Protein AF-A0A956BHK1-F1 (afdb_monomer_lite)

Radius of gyration: 17.56 Å; chains: 1; bounding box: 51×40×43 Å

Foldseek 3Di:
DDPPDPLPVVLVVLVVVLVVLVVVLVVLVVPDPPSDPVNNVVSVVVNVVSVVVNVVSCVVPVVSDDLVNVVCVVPVVLVVQLVVLQVVLVVCVVVVNLVVSLVSLCVSLVPDPRPVSSVVSNVVSVVSVPPD

Secondary structure (DSSP, 8-state):
-----HHHHHHHHHHHHHHHHHHHHHHHHHS-TT--HHHHHHHHHHHHHHHHHHHHHHHH-GGG--HHHHHHHH-HHHHHHHHHHHHHHHHHHHTT-HHHHHHHHHHHHHH---HHHHHHHHHHHHHHHS--

Structure (mmCIF, N/CA/C/O backbone):
data_AF-A0A956BHK1-F1
#
_entry.id   AF-A0A956BHK1-F1
#
loop_
_atom_site.group_PDB
_atom_site.id
_atom_site.type_symbol
_atom_site.label_atom_id
_atom_site.label_alt_id
_atom_site.label_comp_id
_atom_site.label_asym_id
_atom_site.label_entity_id
_atom_site.label_seq_id
_atom_site.pdbx_PDB_ins_code
_atom_site.Cartn_x
_atom_site.Cartn_y
_atom_site.Cartn_z
_atom_site.occupancy
_atom_site.B_iso_or_equiv
_atom_site.auth_seq_id
_atom_site.auth_comp_id
_atom_site.auth_asym_id
_atom_site.auth_atom_id
_atom_site.pdbx_PDB_model_num
ATOM 1 N N . MET A 1 1 ? 36.408 0.178 -12.477 1.00 35.47 1 MET A N 1
ATOM 2 C CA . MET A 1 1 ? 35.616 1.235 -11.818 1.00 35.47 1 MET A CA 1
ATOM 3 C C . MET A 1 1 ? 34.167 0.845 -11.979 1.00 35.47 1 MET A C 1
ATOM 5 O O . MET A 1 1 ? 33.699 0.781 -13.107 1.00 35.47 1 MET A O 1
ATOM 9 N N . ASN A 1 2 ? 33.526 0.461 -10.879 1.00 40.78 2 ASN A N 1
ATOM 10 C CA . ASN A 1 2 ? 32.118 0.089 -10.869 1.00 40.78 2 ASN A CA 1
ATOM 11 C C . ASN A 1 2 ? 31.312 1.338 -11.247 1.00 40.78 2 ASN A C 1
ATOM 13 O O . ASN A 1 2 ? 31.564 2.399 -10.681 1.00 40.78 2 ASN A O 1
ATOM 17 N N . GLN A 1 3 ? 30.397 1.228 -12.207 1.00 41.50 3 GLN A N 1
ATOM 18 C CA . GLN A 1 3 ? 29.234 2.108 -12.267 1.00 41.50 3 GLN A CA 1
ATOM 19 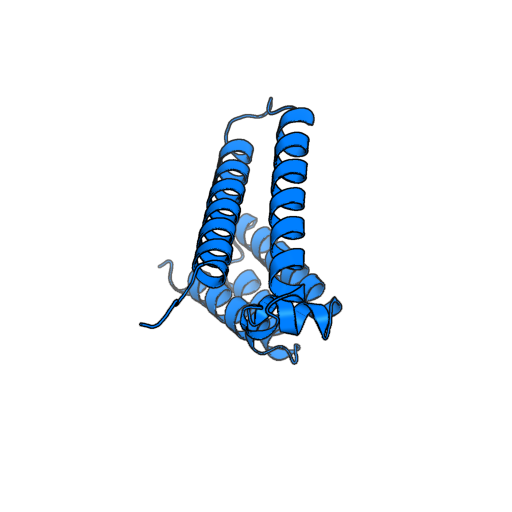C C . GLN A 1 3 ? 28.176 1.437 -11.400 1.00 41.50 3 GLN A C 1
ATOM 21 O O . GLN A 1 3 ? 27.434 0.601 -11.917 1.00 41.50 3 GLN A O 1
ATOM 26 N N . PRO A 1 4 ? 28.136 1.683 -10.087 1.00 50.00 4 PRO A N 1
ATOM 27 C CA . PRO A 1 4 ? 26.926 1.394 -9.376 1.00 50.00 4 PRO A CA 1
ATOM 28 C C . PRO A 1 4 ? 25.957 2.561 -9.716 1.00 50.00 4 PRO A C 1
ATOM 30 O O . PRO A 1 4 ? 26.344 3.726 -9.827 1.00 50.00 4 PRO A O 1
ATOM 33 N N . ASP A 1 5 ? 24.702 2.209 -9.972 1.00 56.44 5 ASP A N 1
ATOM 34 C CA . ASP A 1 5 ? 23.573 2.950 -9.402 1.00 56.44 5 ASP A CA 1
ATOM 35 C C . ASP A 1 5 ? 22.904 4.105 -10.157 1.00 56.44 5 ASP A C 1
ATOM 37 O O . ASP A 1 5 ? 22.123 4.804 -9.533 1.00 56.44 5 ASP A O 1
ATOM 41 N N . THR A 1 6 ? 23.014 4.299 -11.477 1.00 68.00 6 THR A N 1
ATOM 42 C CA . THR A 1 6 ? 22.080 5.263 -12.118 1.00 68.00 6 THR A CA 1
ATOM 43 C C . THR A 1 6 ? 20.627 4.798 -12.027 1.00 68.00 6 THR A C 1
ATOM 45 O O . THR A 1 6 ? 19.759 5.586 -11.681 1.00 68.00 6 THR A O 1
ATOM 48 N N . LEU A 1 7 ? 20.338 3.519 -12.281 1.00 61.09 7 LEU A N 1
ATOM 49 C CA . LEU A 1 7 ? 18.964 2.998 -12.202 1.00 61.09 7 LEU A CA 1
ATOM 50 C C . LEU A 1 7 ? 18.470 2.788 -10.762 1.00 61.09 7 LEU A C 1
ATOM 52 O O . LEU A 1 7 ? 17.304 3.056 -10.488 1.00 61.09 7 LEU A O 1
ATOM 56 N N . GLU A 1 8 ? 19.340 2.367 -9.840 1.00 62.25 8 GLU A N 1
ATOM 57 C CA . GLU A 1 8 ? 18.992 2.281 -8.411 1.00 62.25 8 GLU A CA 1
ATOM 58 C C . GLU A 1 8 ? 18.750 3.658 -7.804 1.00 62.25 8 GLU A C 1
ATOM 60 O O . GLU A 1 8 ? 17.776 3.862 -7.080 1.00 62.25 8 GLU A O 1
ATOM 65 N N . GLU A 1 9 ? 19.592 4.636 -8.133 1.00 67.81 9 GLU A N 1
ATOM 66 C CA . GLU A 1 9 ? 19.407 6.003 -7.670 1.00 67.81 9 GLU A CA 1
ATOM 67 C C . GLU A 1 9 ? 18.156 6.641 -8.283 1.00 67.81 9 GLU A C 1
ATOM 69 O O . GLU A 1 9 ? 17.456 7.384 -7.594 1.00 67.81 9 GLU A O 1
ATOM 74 N N . LEU A 1 10 ? 17.807 6.288 -9.526 1.00 64.69 10 LEU A N 1
ATOM 75 C CA . LEU A 1 10 ? 16.534 6.669 -10.138 1.00 64.69 10 LEU A CA 1
ATOM 76 C C . LEU A 1 10 ? 15.328 6.043 -9.416 1.00 64.69 10 LEU A C 1
ATOM 78 O O . LEU A 1 10 ? 14.397 6.788 -9.112 1.00 64.69 10 LEU A O 1
ATOM 82 N N . ASP A 1 11 ? 15.329 4.742 -9.080 1.00 68.69 11 ASP A N 1
ATOM 83 C CA . ASP A 1 11 ? 14.226 4.137 -8.299 1.00 68.69 11 ASP A CA 1
ATOM 84 C C . ASP A 1 11 ? 14.138 4.752 -6.896 1.00 68.69 11 ASP A C 1
ATOM 86 O O . ASP A 1 11 ? 13.044 5.068 -6.428 1.00 68.69 11 ASP A O 1
ATOM 90 N N . ARG A 1 12 ? 15.279 5.029 -6.252 1.00 68.88 12 ARG A N 1
ATOM 91 C CA . ARG A 1 12 ? 15.326 5.710 -4.950 1.00 68.88 12 ARG A CA 1
ATOM 92 C C . ARG A 1 12 ? 14.724 7.115 -5.018 1.00 68.88 12 ARG A C 1
ATOM 94 O O . ARG A 1 12 ? 13.916 7.476 -4.160 1.00 68.88 12 ARG A O 1
ATOM 101 N N . LEU A 1 13 ? 15.103 7.914 -6.017 1.00 67.00 13 LEU A N 1
ATOM 102 C CA . LEU A 1 13 ? 14.577 9.269 -6.217 1.00 67.00 13 LEU A CA 1
ATOM 103 C C . LEU A 1 13 ? 13.078 9.247 -6.549 1.00 67.00 13 LEU A C 1
ATOM 105 O O . LEU A 1 13 ? 12.324 10.041 -5.987 1.00 67.00 13 LEU A O 1
ATOM 109 N N . LEU A 1 14 ? 12.631 8.310 -7.391 1.00 71.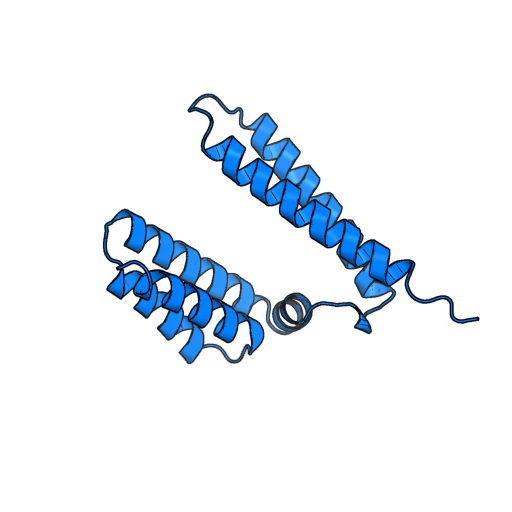62 14 LEU A N 1
ATOM 110 C CA . LEU A 1 14 ? 11.213 8.110 -7.706 1.00 71.62 14 LEU A CA 1
ATOM 111 C C . LEU A 1 14 ? 10.410 7.674 -6.477 1.00 71.62 14 LEU A C 1
ATOM 113 O O . LEU A 1 14 ? 9.343 8.225 -6.215 1.00 71.62 14 LEU A O 1
ATOM 117 N N . GLY A 1 15 ? 10.938 6.743 -5.681 1.00 71.19 15 GLY A N 1
ATOM 118 C CA . GLY A 1 15 ? 10.329 6.309 -4.426 1.00 71.19 15 GLY A CA 1
ATOM 119 C C . GLY A 1 15 ? 10.167 7.457 -3.426 1.00 71.19 15 GLY A C 1
ATOM 120 O O . GLY A 1 15 ? 9.099 7.603 -2.829 1.00 71.19 15 GLY A O 1
ATOM 121 N N . SER A 1 16 ? 11.184 8.315 -3.293 1.00 68.56 16 SER A N 1
ATOM 122 C CA . SER A 1 16 ? 11.114 9.520 -2.454 1.00 68.56 16 SER A CA 1
ATOM 123 C C . SER A 1 16 ? 10.072 10.515 -2.970 1.00 68.56 16 SER A C 1
ATOM 125 O O . SER A 1 16 ? 9.260 11.007 -2.191 1.00 68.56 16 SER A O 1
ATOM 127 N N . ALA A 1 17 ? 10.032 10.762 -4.284 1.00 68.12 17 ALA A N 1
ATOM 128 C CA . ALA A 1 17 ? 9.048 11.656 -4.892 1.00 68.12 17 ALA A CA 1
ATOM 129 C C . ALA A 1 17 ? 7.605 11.146 -4.702 1.00 68.12 17 ALA A C 1
ATOM 131 O O . ALA A 1 17 ? 6.709 11.933 -4.398 1.00 68.12 17 ALA A O 1
ATOM 132 N N . CYS A 1 18 ? 7.379 9.829 -4.808 1.00 72.44 18 CYS A N 1
ATOM 133 C CA . CYS A 1 18 ? 6.104 9.191 -4.462 1.00 72.44 18 CYS A CA 1
ATOM 134 C C . CYS A 1 18 ? 5.700 9.460 -3.007 1.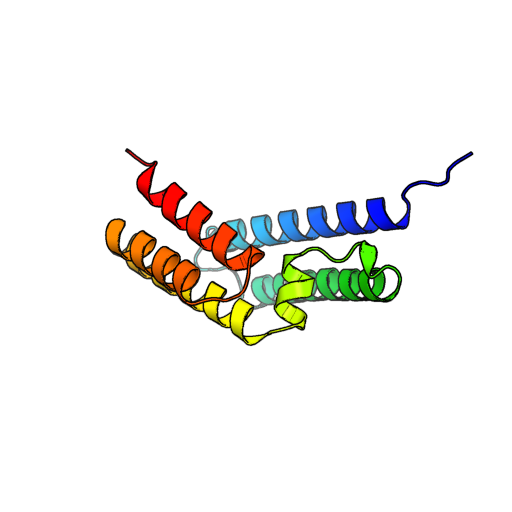00 72.44 18 CYS A C 1
ATOM 136 O O . CYS A 1 18 ? 4.543 9.788 -2.733 1.00 72.44 18 CYS A O 1
ATOM 138 N N . ALA A 1 19 ? 6.638 9.313 -2.068 1.00 66.12 19 ALA A N 1
ATOM 139 C CA . ALA A 1 19 ? 6.379 9.539 -0.650 1.00 66.12 19 ALA A CA 1
ATOM 140 C C . ALA A 1 19 ? 6.017 11.007 -0.370 1.00 66.12 19 ALA A C 1
ATOM 142 O O . ALA A 1 19 ? 5.009 11.273 0.288 1.00 66.12 19 ALA A O 1
ATOM 143 N N . ASP A 1 20 ? 6.770 11.953 -0.935 1.00 64.50 20 ASP A N 1
ATOM 144 C CA . ASP A 1 20 ? 6.517 13.389 -0.782 1.00 64.50 20 ASP A CA 1
ATOM 145 C C . ASP A 1 20 ? 5.159 13.800 -1.369 1.00 64.50 20 ASP A C 1
ATOM 147 O O . ASP A 1 20 ? 4.410 14.559 -0.744 1.00 64.50 20 ASP A O 1
ATOM 151 N N . LEU A 1 21 ? 4.789 13.244 -2.530 1.00 68.69 21 LEU A N 1
ATOM 152 C CA . LEU A 1 21 ? 3.474 13.456 -3.143 1.00 68.69 21 LEU A CA 1
ATOM 153 C C . LEU A 1 21 ? 2.337 12.911 -2.272 1.00 68.69 21 LEU A C 1
ATOM 155 O O . LEU A 1 21 ? 1.332 13.599 -2.080 1.00 68.69 21 LEU A O 1
ATOM 159 N N . ASN A 1 22 ? 2.495 11.717 -1.698 1.00 65.94 22 ASN A N 1
ATOM 160 C CA . ASN A 1 22 ? 1.505 11.138 -0.786 1.00 65.94 22 ASN A CA 1
ATOM 161 C C . ASN A 1 22 ? 1.340 11.973 0.492 1.00 65.94 22 ASN A C 1
ATOM 163 O O . ASN A 1 22 ? 0.216 12.212 0.939 1.00 65.94 22 ASN A O 1
ATOM 167 N N . VAL A 1 23 ? 2.437 12.479 1.062 1.00 64.50 23 VAL A N 1
ATOM 168 C CA . VAL A 1 23 ? 2.392 13.371 2.231 1.00 64.50 23 VAL A CA 1
ATOM 169 C C . VAL A 1 23 ? 1.706 14.692 1.884 1.00 64.50 23 VAL A C 1
ATOM 171 O O . VAL A 1 23 ? 0.876 15.177 2.658 1.00 64.50 23 VAL A O 1
ATOM 174 N N . ALA A 1 24 ? 2.005 15.274 0.720 1.00 63.25 24 ALA A N 1
ATOM 175 C CA . ALA A 1 24 ? 1.330 16.475 0.237 1.00 63.25 24 ALA A CA 1
ATOM 176 C C . ALA A 1 24 ? -0.177 16.237 0.023 1.00 63.25 24 ALA A C 1
ATOM 178 O O . ALA A 1 24 ? -0.981 17.100 0.380 1.00 63.25 24 ALA A O 1
ATOM 179 N N . ALA A 1 25 ? -0.571 15.054 -0.466 1.00 64.56 25 ALA A N 1
ATOM 180 C CA . ALA A 1 25 ? -1.971 14.641 -0.603 1.00 64.56 25 ALA A CA 1
ATOM 181 C C . ALA A 1 25 ? -2.691 14.549 0.737 1.00 64.56 25 ALA A C 1
ATOM 183 O O . ALA A 1 25 ? -3.780 15.109 0.893 1.00 64.56 25 ALA A O 1
ATOM 184 N N . GLY A 1 26 ? -2.057 13.902 1.717 1.00 61.16 26 GLY A N 1
ATOM 185 C CA . GLY A 1 26 ? -2.563 13.822 3.082 1.00 61.16 26 GLY A CA 1
ATOM 186 C C . GLY A 1 26 ? -2.750 15.210 3.691 1.00 61.16 26 GLY A C 1
ATOM 187 O O . GLY A 1 26 ? -3.843 15.539 4.147 1.00 61.16 26 GLY A O 1
ATOM 188 N N . LYS A 1 27 ? -1.732 16.075 3.610 1.00 60.94 27 LYS A N 1
ATOM 189 C CA . LYS A 1 27 ? -1.806 17.456 4.118 1.00 60.94 27 LYS A CA 1
ATOM 190 C C . LYS A 1 27 ? -2.914 18.255 3.435 1.00 60.94 27 LYS A C 1
ATOM 192 O O . LYS A 1 27 ? -3.719 18.877 4.118 1.00 60.94 27 LYS A O 1
ATOM 197 N N . ALA A 1 28 ? -3.018 18.195 2.111 1.00 59.53 28 ALA A N 1
ATOM 198 C CA . ALA A 1 28 ? -4.057 18.905 1.373 1.00 59.53 28 ALA A CA 1
ATOM 199 C C . ALA A 1 28 ? -5.479 18.416 1.692 1.00 59.53 28 ALA A C 1
ATOM 201 O O . ALA A 1 28 ? -6.420 19.199 1.614 1.00 59.53 28 ALA A O 1
ATOM 202 N N . SER A 1 29 ? -5.647 17.149 2.082 1.00 55.78 29 SER A N 1
ATOM 203 C CA . SER A 1 29 ? -6.942 16.630 2.541 1.00 55.78 29 SER A CA 1
ATOM 204 C C . SER A 1 29 ? -7.392 17.219 3.888 1.00 55.78 29 SER A C 1
ATOM 206 O O . SER A 1 29 ? -8.591 17.259 4.155 1.00 55.78 29 SER A O 1
ATOM 208 N N . ILE A 1 30 ? -6.444 17.709 4.699 1.00 57.50 30 ILE A N 1
ATOM 209 C CA . ILE A 1 30 ? -6.665 18.310 6.024 1.00 57.50 30 ILE A CA 1
ATOM 210 C C . ILE A 1 30 ? -6.906 19.824 5.909 1.00 57.50 30 ILE A C 1
ATOM 212 O O . ILE A 1 30 ? -7.684 20.390 6.678 1.00 57.50 30 ILE A O 1
ATOM 216 N N . VAL A 1 31 ? -6.274 20.494 4.936 1.00 55.00 31 VAL A N 1
ATOM 217 C CA . VAL A 1 31 ? -6.442 21.939 4.708 1.00 55.00 31 VAL A CA 1
ATOM 218 C C . VAL A 1 31 ? -7.738 22.219 3.935 1.00 55.00 31 VAL A C 1
ATOM 220 O O . VAL A 1 31 ? -7.739 22.519 2.746 1.00 55.00 31 VAL A O 1
ATOM 223 N N . GLY A 1 32 ? -8.854 22.153 4.659 1.00 47.38 32 GLY A N 1
ATOM 224 C CA . GLY A 1 32 ? -10.054 22.936 4.377 1.00 47.38 32 GLY A CA 1
ATOM 225 C C . GLY A 1 32 ? -11.036 22.355 3.356 1.00 47.38 32 GLY A C 1
ATOM 226 O O . GLY A 1 32 ? -10.685 21.928 2.257 1.00 47.38 32 GLY A O 1
ATOM 227 N N . HIS A 1 33 ? -12.309 22.450 3.733 1.00 47.75 33 HIS A N 1
ATOM 228 C CA . HIS A 1 33 ? -13.542 22.068 3.035 1.00 47.75 33 HIS A CA 1
ATOM 229 C C . HIS A 1 33 ? -13.748 22.650 1.610 1.00 47.75 33 HIS A C 1
ATOM 231 O O . HIS A 1 33 ? -14.780 22.375 1.004 1.00 47.75 33 HIS A O 1
ATOM 237 N N . ASP A 1 34 ? -12.772 23.381 1.058 1.00 52.69 34 ASP A N 1
ATOM 238 C CA . ASP A 1 34 ? -12.809 24.071 -0.246 1.00 52.69 34 ASP A CA 1
ATOM 239 C C . ASP A 1 34 ? -11.770 23.551 -1.264 1.00 52.69 34 ASP A C 1
ATOM 241 O O . ASP A 1 34 ? -11.614 24.090 -2.364 1.00 52.69 34 ASP A O 1
ATOM 245 N N . SER A 1 35 ? -11.047 22.476 -0.943 1.00 52.62 35 SER A N 1
ATOM 246 C CA . SER A 1 35 ? -10.024 21.895 -1.821 1.00 52.62 35 SER A CA 1
ATOM 247 C C . SER A 1 35 ? -10.656 21.177 -3.028 1.00 52.62 35 SER A C 1
ATOM 249 O O . SER A 1 35 ? -11.067 20.011 -2.989 1.00 52.62 35 SER A O 1
ATOM 251 N N . SER A 1 36 ? -10.749 21.944 -4.118 1.00 63.03 36 SER A N 1
ATOM 252 C CA . SER A 1 36 ? -11.369 21.622 -5.400 1.00 63.03 36 SER A CA 1
ATOM 253 C C . SER A 1 36 ? -11.058 20.206 -5.897 1.00 63.03 36 SER A C 1
ATOM 255 O O . SER A 1 36 ? -9.927 19.714 -5.853 1.00 63.03 36 SER A O 1
ATOM 257 N N . ARG A 1 37 ? -12.074 19.552 -6.474 1.00 63.38 37 ARG A N 1
ATOM 258 C CA . ARG A 1 37 ? -11.945 18.284 -7.218 1.00 63.38 37 ARG A CA 1
ATOM 259 C C . ARG A 1 37 ? -10.753 18.300 -8.193 1.00 63.38 37 ARG A C 1
ATOM 261 O O . ARG A 1 37 ? -10.153 17.260 -8.440 1.00 63.38 37 ARG A O 1
ATOM 268 N N . GLN A 1 38 ? -10.405 19.476 -8.715 1.00 65.88 38 GLN A N 1
ATOM 269 C CA . GLN A 1 38 ? -9.282 19.694 -9.617 1.00 65.88 38 GLN A CA 1
ATOM 270 C C . GLN A 1 38 ? -7.919 19.502 -8.942 1.00 65.88 38 GLN A C 1
ATOM 272 O O . GLN A 1 38 ? -7.071 18.839 -9.526 1.00 65.88 38 GLN A O 1
ATOM 277 N N . PHE A 1 39 ? -7.708 19.990 -7.715 1.00 67.75 39 PHE A N 1
ATOM 278 C CA . PHE A 1 39 ? -6.452 19.761 -6.994 1.00 67.75 39 PHE A CA 1
ATOM 279 C C . PHE A 1 39 ? -6.235 18.270 -6.701 1.00 67.75 39 PHE A C 1
ATOM 281 O O . PHE A 1 39 ? -5.183 17.719 -7.017 1.00 67.75 39 PHE A O 1
ATOM 288 N N . LYS A 1 40 ? -7.269 17.586 -6.185 1.00 67.31 40 LYS A N 1
ATOM 289 C CA . LYS A 1 40 ? -7.224 16.131 -5.940 1.00 67.31 40 LYS A CA 1
ATOM 290 C C . LYS A 1 40 ? -6.933 15.348 -7.222 1.00 67.31 40 LYS A C 1
ATOM 292 O O . LYS A 1 40 ? -6.194 14.372 -7.183 1.00 67.31 40 LYS A O 1
ATOM 297 N N . ARG A 1 41 ? -7.483 15.796 -8.356 1.00 67.50 41 ARG A N 1
ATOM 298 C CA . ARG A 1 41 ? -7.239 15.194 -9.670 1.00 67.50 41 ARG A CA 1
ATOM 299 C C . ARG A 1 41 ? -5.808 15.412 -10.156 1.00 67.50 41 ARG A C 1
ATOM 301 O O . ARG A 1 41 ? -5.171 14.441 -10.520 1.00 67.50 41 ARG A O 1
ATOM 308 N N . VAL A 1 42 ? -5.286 16.640 -10.104 1.00 66.81 42 VAL A N 1
ATOM 309 C CA . VAL A 1 42 ? -3.893 16.938 -10.493 1.00 66.81 42 VAL A CA 1
ATOM 310 C C . VAL A 1 42 ? -2.909 16.109 -9.671 1.00 66.81 42 VAL A C 1
ATOM 312 O O . VAL A 1 42 ? -1.929 15.599 -10.203 1.00 66.81 42 VAL A O 1
ATOM 315 N N . LEU A 1 43 ? -3.192 15.938 -8.382 1.00 69.44 43 LEU A N 1
ATOM 316 C CA . LEU A 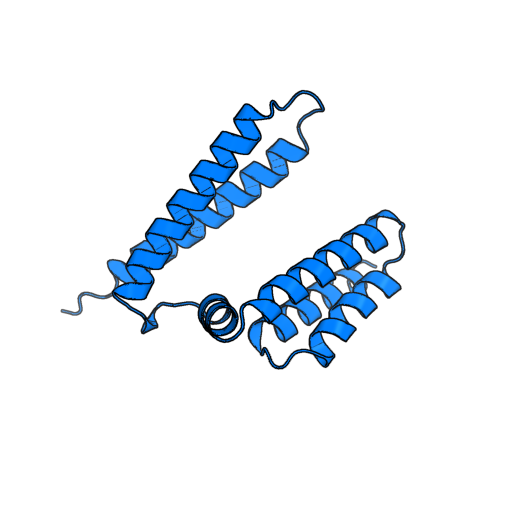1 43 ? -2.353 15.144 -7.501 1.00 69.44 43 LEU A CA 1
ATOM 317 C C . LEU A 1 43 ? -2.443 13.640 -7.785 1.00 69.44 43 LEU A C 1
ATOM 319 O O . LEU A 1 43 ? -1.418 12.966 -7.800 1.00 69.44 43 LEU A O 1
ATOM 323 N N . ALA A 1 44 ? -3.644 13.126 -8.063 1.00 68.81 44 ALA A N 1
ATOM 324 C CA . ALA A 1 44 ? -3.823 11.750 -8.519 1.00 68.81 44 ALA A CA 1
ATOM 325 C C . ALA A 1 44 ? -3.101 11.502 -9.856 1.00 68.81 44 ALA A C 1
ATOM 327 O O . ALA A 1 44 ? -2.386 10.515 -9.984 1.00 68.81 44 ALA A O 1
ATOM 328 N N . ASP A 1 45 ? -3.215 12.425 -10.814 1.00 68.81 45 ASP A N 1
ATOM 329 C CA . ASP A 1 45 ? -2.542 12.341 -12.114 1.00 68.81 45 ASP A CA 1
ATOM 330 C C . ASP A 1 45 ? -1.010 12.375 -11.956 1.00 68.81 45 ASP A C 1
ATOM 332 O O . ASP A 1 45 ? -0.296 11.650 -12.648 1.00 68.81 45 ASP A O 1
ATOM 336 N N . ALA A 1 46 ? -0.488 13.193 -11.033 1.00 69.94 46 ALA A N 1
ATOM 337 C CA . ALA A 1 46 ? 0.937 13.227 -10.713 1.00 69.94 46 ALA A CA 1
ATOM 338 C C . ALA A 1 46 ? 1.411 11.901 -10.101 1.00 69.94 46 ALA A C 1
ATOM 340 O O . ALA A 1 46 ? 2.435 11.379 -10.528 1.00 69.94 46 ALA A O 1
ATOM 341 N N . LEU A 1 47 ? 0.650 11.330 -9.160 1.00 74.19 47 LEU A N 1
ATOM 342 C CA . LEU A 1 47 ? 0.951 10.021 -8.578 1.00 74.19 47 LEU A CA 1
ATOM 343 C C . LEU A 1 47 ? 0.997 8.931 -9.652 1.00 74.19 47 LEU A C 1
ATOM 345 O O . LEU A 1 47 ? 1.977 8.194 -9.706 1.00 74.19 47 LEU A O 1
ATOM 349 N N . VAL A 1 48 ? -0.007 8.865 -10.534 1.00 73.31 48 VAL A N 1
ATOM 350 C CA . VAL A 1 48 ? -0.053 7.881 -11.631 1.00 73.31 48 VAL A CA 1
ATOM 351 C C . VAL A 1 48 ? 1.204 7.961 -12.496 1.00 73.31 48 VAL A C 1
ATOM 353 O O . VAL A 1 48 ? 1.851 6.946 -12.711 1.00 73.31 48 VAL A O 1
ATOM 356 N N . ARG A 1 49 ? 1.631 9.163 -12.902 1.00 70.88 49 ARG A N 1
ATOM 357 C CA . ARG A 1 49 ? 2.833 9.325 -13.741 1.00 70.88 49 ARG A CA 1
ATOM 358 C C . ARG A 1 49 ? 4.119 8.849 -13.069 1.00 70.88 49 ARG A C 1
ATOM 360 O O . ARG A 1 49 ? 5.020 8.372 -13.754 1.00 70.88 49 ARG A O 1
ATOM 367 N N . VAL A 1 50 ? 4.238 9.017 -11.751 1.00 74.31 50 VAL A N 1
ATOM 368 C CA . VAL A 1 50 ? 5.420 8.544 -11.014 1.00 74.31 50 VAL A CA 1
ATOM 369 C C . VAL A 1 50 ? 5.396 7.018 -10.889 1.00 74.31 50 VAL A C 1
ATOM 371 O O . VAL A 1 50 ? 6.442 6.388 -11.037 1.00 74.31 50 VAL A O 1
ATOM 374 N N . TRP A 1 51 ? 4.217 6.417 -10.700 1.00 74.56 51 TRP A N 1
ATOM 375 C CA . TRP A 1 51 ? 4.049 4.962 -10.756 1.00 74.56 51 TRP A CA 1
ATOM 376 C C . TRP A 1 51 ? 4.373 4.397 -12.146 1.00 74.56 51 TRP A C 1
ATOM 378 O O . TRP A 1 51 ? 5.189 3.485 -12.232 1.00 74.56 51 TRP A O 1
ATOM 388 N N . ASP A 1 52 ? 3.871 5.010 -13.223 1.00 75.94 52 ASP A N 1
ATOM 389 C CA . ASP A 1 52 ? 4.176 4.602 -14.604 1.00 75.94 52 ASP A CA 1
ATOM 390 C C . ASP A 1 52 ? 5.691 4.630 -14.887 1.00 75.94 52 ASP A C 1
ATOM 392 O O . ASP A 1 52 ? 6.247 3.722 -15.507 1.00 75.94 52 ASP A O 1
ATOM 396 N N . ALA A 1 53 ? 6.396 5.665 -14.410 1.00 73.44 53 ALA A N 1
ATOM 397 C CA . ALA A 1 53 ? 7.849 5.763 -14.555 1.00 73.44 53 ALA A CA 1
ATOM 398 C C . ALA A 1 53 ? 8.586 4.643 -13.804 1.00 73.44 53 ALA A C 1
ATOM 400 O O . ALA A 1 53 ? 9.613 4.146 -14.273 1.00 73.44 53 ALA A O 1
ATOM 401 N N . ARG A 1 54 ? 8.053 4.230 -12.652 1.00 76.75 54 ARG A N 1
ATOM 402 C CA . ARG A 1 54 ? 8.610 3.144 -11.849 1.00 76.75 54 ARG A CA 1
ATOM 403 C C . ARG A 1 54 ? 8.419 1.784 -12.521 1.00 76.75 54 ARG A C 1
ATOM 405 O O . ARG A 1 54 ? 9.365 0.999 -12.563 1.00 76.75 54 ARG A O 1
ATOM 412 N N . ASP A 1 55 ? 7.262 1.555 -13.132 1.00 79.00 55 ASP A N 1
ATOM 413 C CA . ASP A 1 55 ? 6.979 0.329 -13.886 1.00 79.00 55 ASP A CA 1
ATOM 414 C C . ASP A 1 55 ? 7.941 0.162 -15.072 1.00 79.00 55 ASP A C 1
ATOM 416 O O . ASP A 1 55 ? 8.442 -0.937 -15.322 1.00 79.00 55 ASP A O 1
ATOM 420 N N . ILE A 1 56 ? 8.284 1.259 -15.760 1.00 78.12 56 ILE A N 1
ATOM 421 C CA . ILE A 1 56 ? 9.288 1.251 -16.838 1.00 78.12 56 ILE A CA 1
ATOM 422 C C . ILE A 1 56 ? 10.663 0.813 -16.312 1.00 78.12 56 ILE A C 1
ATOM 424 O O . ILE A 1 56 ? 11.343 0.016 -16.964 1.00 78.12 56 ILE A O 1
ATOM 428 N N . ILE A 1 57 ? 11.080 1.305 -15.140 1.00 77.94 57 ILE A N 1
ATOM 429 C CA . ILE A 1 57 ? 12.354 0.909 -14.524 1.00 77.94 57 ILE A CA 1
ATOM 430 C C . ILE A 1 57 ? 12.323 -0.566 -14.148 1.00 77.94 57 ILE A C 1
ATOM 432 O O . ILE A 1 57 ? 13.254 -1.293 -14.484 1.00 77.94 57 ILE A O 1
ATOM 436 N N . HIS A 1 58 ? 11.257 -1.036 -13.501 1.00 82.81 58 HIS A N 1
ATOM 437 C CA . HIS A 1 58 ? 11.162 -2.434 -13.081 1.00 82.81 58 HIS A CA 1
ATOM 438 C C . HIS A 1 58 ? 11.039 -3.404 -14.260 1.00 82.81 58 HIS A C 1
ATOM 440 O O . HIS A 1 58 ? 11.471 -4.547 -14.144 1.00 82.81 58 HIS A O 1
ATOM 446 N N . ALA A 1 59 ? 10.512 -2.966 -15.406 1.00 79.56 59 ALA A N 1
ATOM 447 C CA . ALA A 1 59 ? 10.548 -3.748 -16.641 1.00 79.56 59 ALA A CA 1
ATOM 448 C C . ALA A 1 59 ? 11.981 -3.921 -17.183 1.00 79.56 59 ALA A C 1
ATOM 450 O O . ALA A 1 59 ? 12.308 -4.971 -17.733 1.00 79.56 59 ALA A O 1
ATOM 451 N N . GLN A 1 60 ? 12.846 -2.912 -17.020 1.00 79.56 60 GLN A N 1
ATOM 452 C CA . GLN A 1 60 ? 14.252 -2.962 -17.447 1.00 79.56 60 GLN A CA 1
ATOM 453 C C . GLN A 1 60 ? 15.169 -3.632 -16.414 1.00 79.56 60 GLN A C 1
ATOM 455 O O . GLN A 1 60 ? 16.156 -4.270 -16.779 1.00 79.56 60 GLN A O 1
ATOM 460 N N . ARG A 1 61 ? 14.851 -3.482 -15.126 1.00 78.38 61 ARG A N 1
ATOM 461 C CA . ARG A 1 61 ? 15.587 -4.017 -13.976 1.00 78.38 61 ARG A CA 1
ATOM 462 C C . ARG A 1 61 ? 14.627 -4.696 -12.993 1.00 78.38 61 ARG A C 1
ATOM 464 O O . ARG A 1 61 ? 14.297 -4.119 -11.954 1.00 78.38 61 ARG A O 1
ATOM 471 N N . PRO A 1 62 ? 14.163 -5.922 -13.300 1.00 81.56 62 PRO A N 1
ATOM 472 C CA . PRO A 1 62 ? 13.232 -6.653 -12.438 1.00 81.56 62 PRO A CA 1
ATOM 473 C C . PRO A 1 62 ? 13.792 -6.937 -11.042 1.00 81.56 62 PRO A C 1
ATOM 475 O O . PRO A 1 62 ? 13.033 -7.076 -10.088 1.00 81.56 62 PRO A O 1
ATOM 478 N N . ASP A 1 63 ? 15.117 -6.989 -10.915 1.00 80.94 63 ASP A N 1
ATOM 479 C CA . ASP A 1 63 ? 15.841 -7.161 -9.658 1.00 80.94 63 ASP A CA 1
ATOM 480 C C . ASP A 1 63 ? 15.664 -5.985 -8.684 1.00 80.94 63 ASP A C 1
ATOM 482 O O . ASP A 1 63 ? 15.777 -6.176 -7.477 1.00 80.94 63 ASP A O 1
ATOM 486 N N . LEU A 1 64 ? 15.325 -4.794 -9.190 1.00 78.38 64 LEU A N 1
ATOM 487 C CA . LEU A 1 64 ? 15.037 -3.609 -8.375 1.00 78.38 64 LEU A CA 1
ATOM 488 C C . LEU A 1 64 ? 13.577 -3.530 -7.920 1.00 78.38 64 LEU A C 1
ATOM 490 O O . LEU A 1 64 ? 13.217 -2.643 -7.144 1.00 78.38 64 LEU A O 1
ATOM 494 N N . LYS A 1 65 ? 12.716 -4.436 -8.396 1.00 83.19 65 LYS A N 1
ATOM 495 C CA . LYS A 1 65 ? 11.299 -4.422 -8.042 1.00 83.19 65 LYS A CA 1
ATOM 496 C C . LYS A 1 65 ? 11.153 -4.711 -6.543 1.00 83.19 65 LYS A C 1
ATOM 498 O O . LYS A 1 65 ? 11.609 -5.758 -6.086 1.00 83.19 65 LYS A O 1
ATOM 503 N N . PRO A 1 66 ? 10.512 -3.837 -5.755 1.00 81.31 66 PRO A N 1
ATOM 504 C CA . PRO A 1 66 ? 10.337 -4.063 -4.326 1.00 81.31 66 PRO A CA 1
ATOM 505 C C . PRO A 1 66 ? 9.397 -5.248 -4.068 1.00 81.31 66 PRO A C 1
ATOM 507 O O . PRO A 1 66 ? 8.465 -5.490 -4.834 1.00 81.31 66 PRO A O 1
ATOM 510 N N . GLU A 1 67 ? 9.598 -5.941 -2.945 1.00 85.12 67 GLU A N 1
ATOM 511 C CA . GLU A 1 67 ? 8.844 -7.146 -2.546 1.00 85.12 67 GLU A CA 1
ATOM 512 C C . GLU A 1 67 ? 7.318 -6.955 -2.640 1.00 85.12 67 GLU A C 1
ATOM 514 O O . GLU A 1 67 ? 6.619 -7.826 -3.148 1.00 85.12 67 GLU A O 1
ATOM 519 N N . PHE A 1 68 ? 6.790 -5.788 -2.245 1.00 85.25 68 PHE A N 1
ATOM 520 C CA . PHE A 1 68 ? 5.351 -5.508 -2.336 1.00 85.25 68 PHE A CA 1
ATOM 521 C C . PHE A 1 68 ? 4.820 -5.526 -3.773 1.00 85.25 68 PHE A C 1
ATOM 523 O O . PHE A 1 68 ? 3.700 -5.974 -3.997 1.00 85.25 68 PHE A O 1
ATOM 530 N N . ALA A 1 69 ? 5.599 -5.020 -4.736 1.00 84.62 69 ALA A N 1
ATOM 531 C CA . ALA A 1 69 ? 5.199 -4.973 -6.137 1.00 84.62 69 ALA A CA 1
ATOM 532 C C . A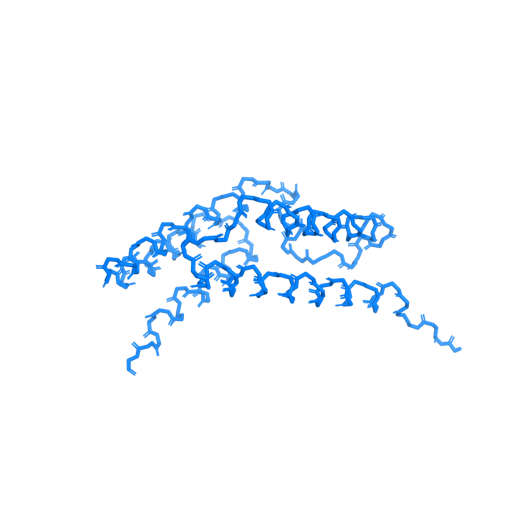LA A 1 69 ? 5.266 -6.377 -6.741 1.00 84.62 69 ALA A C 1
ATOM 534 O O . ALA A 1 69 ? 4.350 -6.780 -7.448 1.00 84.62 69 ALA A O 1
ATOM 535 N N . GLN A 1 70 ? 6.292 -7.156 -6.377 1.00 87.88 70 GLN A N 1
ATOM 536 C CA . GLN A 1 70 ? 6.395 -8.563 -6.768 1.00 87.88 70 GLN A CA 1
ATOM 537 C C . GLN A 1 70 ? 5.193 -9.376 -6.261 1.00 87.88 70 GLN A C 1
ATOM 539 O O . GLN A 1 70 ? 4.559 -10.093 -7.031 1.00 87.88 70 GLN A O 1
ATOM 544 N N . GLU A 1 71 ? 4.844 -9.245 -4.977 1.00 89.12 71 GLU A N 1
ATOM 545 C CA . GLU A 1 71 ? 3.712 -9.973 -4.398 1.00 89.12 71 GLU A CA 1
ATOM 546 C C . GLU A 1 71 ? 2.356 -9.484 -4.938 1.00 89.12 71 GLU A C 1
ATOM 548 O O . GLU A 1 71 ? 1.470 -10.303 -5.173 1.00 89.12 71 GLU A O 1
ATOM 553 N N . ALA A 1 72 ? 2.186 -8.178 -5.176 1.00 87.25 72 ALA A N 1
ATOM 554 C CA . ALA A 1 72 ? 0.955 -7.625 -5.746 1.00 87.25 72 ALA A CA 1
ATOM 555 C C . ALA A 1 72 ? 0.748 -8.011 -7.220 1.00 87.25 72 ALA A C 1
ATOM 557 O O . ALA A 1 72 ? -0.389 -8.160 -7.652 1.00 87.25 72 ALA A O 1
ATOM 558 N N . GLU A 1 73 ? 1.816 -8.187 -7.996 1.00 87.88 73 GLU A N 1
ATOM 559 C CA . GLU A 1 73 ? 1.723 -8.716 -9.362 1.00 87.88 73 GLU A CA 1
ATOM 560 C C . GLU A 1 73 ? 1.416 -10.214 -9.375 1.00 87.88 73 GLU A C 1
ATOM 562 O O . GLU A 1 73 ? 0.636 -10.674 -10.209 1.00 87.88 73 GLU A O 1
ATOM 567 N N . ALA A 1 74 ? 2.007 -10.971 -8.445 1.00 89.81 74 ALA A N 1
ATOM 568 C CA . ALA A 1 74 ? 1.764 -12.404 -8.311 1.00 89.81 74 ALA A CA 1
ATOM 569 C C . ALA A 1 74 ? 0.323 -12.708 -7.867 1.00 89.81 74 ALA A C 1
ATOM 571 O O . ALA A 1 74 ? -0.271 -13.683 -8.327 1.00 89.81 74 ALA A O 1
ATOM 572 N N . ASP A 1 75 ? -0.242 -11.872 -6.992 1.00 90.38 75 ASP A N 1
ATOM 573 C CA . ASP A 1 75 ? -1.635 -11.952 -6.561 1.00 90.38 75 ASP A CA 1
ATOM 574 C C . ASP A 1 75 ? -2.227 -10.549 -6.319 1.00 90.38 75 ASP A C 1
ATOM 576 O O . ASP A 1 75 ? -2.185 -10.029 -5.201 1.00 90.38 75 ASP A O 1
ATOM 580 N N . PRO A 1 76 ? -2.864 -9.931 -7.329 1.00 88.38 76 PRO A N 1
ATOM 581 C CA . PRO A 1 76 ? -3.462 -8.601 -7.187 1.00 88.38 76 PRO A CA 1
ATOM 582 C C . PRO A 1 76 ? -4.543 -8.522 -6.105 1.00 88.38 76 PRO A C 1
ATOM 584 O O . PRO A 1 76 ? -4.810 -7.447 -5.555 1.00 88.38 76 PRO A O 1
ATOM 587 N N . THR A 1 77 ? -5.167 -9.656 -5.769 1.00 93.19 77 THR A N 1
ATOM 588 C CA . THR A 1 77 ? -6.222 -9.703 -4.754 1.00 93.19 77 THR A CA 1
ATOM 589 C C . THR A 1 77 ? -5.667 -9.451 -3.357 1.00 93.19 77 THR A C 1
ATOM 591 O O . THR A 1 77 ? -6.372 -8.885 -2.520 1.00 93.19 77 THR A O 1
ATOM 594 N N . VAL A 1 78 ? -4.388 -9.765 -3.118 1.00 92.88 78 VAL A N 1
ATOM 595 C CA . VAL A 1 78 ? -3.755 -9.581 -1.811 1.00 92.88 78 VAL A CA 1
ATOM 596 C C . VAL A 1 78 ? -3.573 -8.110 -1.456 1.00 92.88 78 VAL A C 1
ATOM 598 O O . VAL A 1 78 ? -3.844 -7.704 -0.326 1.00 92.88 78 VAL A O 1
ATOM 601 N N . CYS A 1 79 ? -3.186 -7.299 -2.441 1.00 90.31 79 CYS A N 1
ATOM 602 C CA . CYS A 1 79 ? -3.005 -5.862 -2.287 1.00 90.31 79 CYS A CA 1
ATOM 6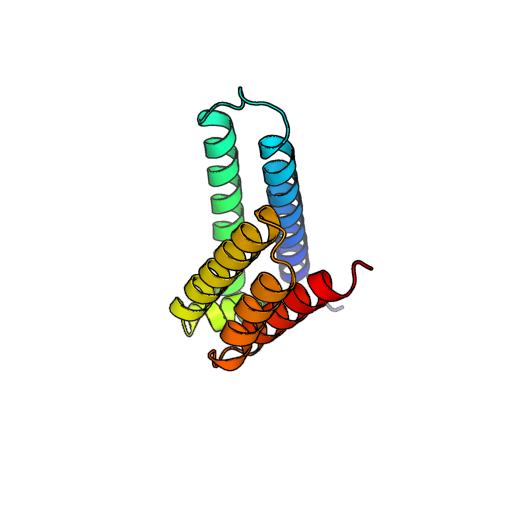03 C C . CYS A 1 79 ? -4.359 -5.177 -2.038 1.00 90.31 79 CYS A C 1
ATOM 605 O O . CYS A 1 79 ? -4.509 -4.384 -1.106 1.00 90.31 79 CYS A O 1
ATOM 607 N N . ALA A 1 80 ? -5.390 -5.560 -2.800 1.00 90.00 80 ALA A N 1
ATOM 608 C CA . ALA A 1 80 ? -6.751 -5.068 -2.601 1.00 90.00 80 ALA A CA 1
ATOM 609 C C . ALA A 1 80 ? -7.321 -5.460 -1.223 1.00 90.00 80 ALA A C 1
ATOM 611 O O . ALA A 1 80 ? -7.910 -4.622 -0.536 1.00 90.00 80 ALA A O 1
ATOM 612 N N . ALA A 1 81 ? -7.114 -6.708 -0.793 1.00 93.81 81 ALA A N 1
ATOM 613 C CA . ALA A 1 81 ? -7.545 -7.195 0.515 1.00 93.81 81 ALA A CA 1
ATOM 614 C C . ALA A 1 81 ? -6.815 -6.483 1.665 1.00 93.81 81 ALA A C 1
ATOM 616 O O . ALA A 1 81 ? -7.453 -6.115 2.653 1.00 93.81 81 ALA A O 1
ATOM 617 N N . TYR A 1 82 ? -5.512 -6.218 1.518 1.00 95.06 82 TYR A N 1
ATOM 618 C CA . TYR A 1 82 ? -4.749 -5.429 2.483 1.00 95.06 82 TYR A CA 1
ATOM 619 C C . TYR A 1 82 ? -5.324 -4.016 2.627 1.00 95.06 82 TYR A C 1
ATOM 621 O O . TYR A 1 82 ? -5.631 -3.586 3.738 1.00 95.06 82 TYR A O 1
ATOM 629 N N . PHE A 1 83 ? -5.549 -3.307 1.515 1.00 91.62 83 PHE A N 1
ATOM 630 C CA . PHE A 1 83 ? -6.130 -1.963 1.564 1.00 91.62 83 PHE A CA 1
ATOM 631 C C . PHE A 1 83 ? -7.547 -1.948 2.143 1.00 91.62 83 PHE A C 1
ATOM 633 O O . PHE A 1 83 ? -7.899 -1.018 2.871 1.00 91.62 83 PHE A O 1
ATOM 640 N N . ALA A 1 84 ? -8.355 -2.975 1.870 1.00 93.25 84 ALA A N 1
ATOM 641 C CA . ALA A 1 84 ? -9.666 -3.123 2.491 1.00 93.25 84 ALA A CA 1
ATOM 642 C C . ALA A 1 84 ? -9.553 -3.294 4.017 1.00 93.25 84 ALA A C 1
ATOM 644 O O . ALA A 1 84 ? -10.281 -2.627 4.754 1.00 93.25 84 ALA A O 1
ATOM 645 N N . ALA A 1 85 ? -8.611 -4.116 4.492 1.00 94.06 85 ALA A N 1
ATOM 646 C CA . ALA A 1 85 ? -8.351 -4.305 5.918 1.00 94.06 85 ALA A CA 1
ATOM 647 C C . ALA A 1 85 ? -7.862 -3.014 6.597 1.00 94.06 85 ALA A C 1
ATOM 649 O O . ALA A 1 85 ? -8.372 -2.655 7.656 1.00 94.06 85 ALA A O 1
ATOM 650 N N . VAL A 1 86 ? -6.943 -2.272 5.967 1.00 92.88 86 VAL A N 1
ATOM 651 C CA . VAL A 1 86 ? -6.466 -0.965 6.463 1.00 92.88 86 VAL A CA 1
ATOM 652 C C . VAL A 1 86 ? -7.605 0.049 6.531 1.00 92.88 86 VAL A C 1
ATOM 654 O O . VAL A 1 86 ? -7.777 0.729 7.540 1.00 92.88 86 VAL A O 1
ATOM 657 N N . LYS A 1 87 ? -8.441 0.129 5.489 1.00 92.50 87 LYS A N 1
ATOM 658 C CA . LYS A 1 87 ? -9.599 1.031 5.477 1.00 92.50 87 LYS A CA 1
ATOM 659 C C . LYS A 1 87 ? -10.594 0.695 6.591 1.00 92.50 87 LYS A C 1
ATOM 661 O O . LYS A 1 87 ? -11.102 1.608 7.238 1.00 92.50 87 LYS A O 1
ATOM 666 N N . ALA A 1 88 ? -10.869 -0.590 6.814 1.00 92.12 88 ALA A N 1
ATOM 667 C CA . ALA A 1 88 ? -11.728 -1.041 7.904 1.00 92.12 88 ALA A CA 1
ATOM 668 C C . ALA A 1 88 ? -11.124 -0.700 9.278 1.00 92.12 88 ALA A C 1
ATOM 670 O O . ALA A 1 88 ? -11.822 -0.158 10.130 1.00 92.12 88 ALA A O 1
ATOM 671 N N . ALA A 1 89 ? -9.820 -0.920 9.467 1.00 90.69 89 ALA A N 1
ATOM 672 C CA . ALA A 1 89 ? -9.118 -0.552 10.694 1.00 90.69 89 ALA A CA 1
ATOM 673 C C . ALA A 1 89 ? -9.179 0.960 10.970 1.00 90.69 89 ALA A C 1
ATOM 675 O O . ALA A 1 89 ? -9.503 1.363 12.083 1.00 90.69 89 ALA A O 1
ATOM 676 N N . HIS A 1 90 ? -8.967 1.808 9.959 1.00 90.38 90 HIS A N 1
ATOM 677 C CA . HIS A 1 90 ? -9.104 3.261 10.105 1.00 90.38 90 HIS A CA 1
ATOM 678 C C . HIS A 1 90 ? -10.524 3.700 10.489 1.00 90.38 90 HIS A C 1
ATOM 680 O O . HIS A 1 90 ? -10.673 4.616 11.295 1.00 90.38 90 HIS A O 1
ATOM 686 N N . ALA A 1 91 ? -11.563 3.056 9.947 1.00 90.12 91 ALA A N 1
ATOM 687 C CA . ALA A 1 91 ? -12.943 3.339 10.346 1.00 90.12 91 ALA A CA 1
ATOM 688 C C . ALA A 1 91 ? -13.176 2.998 11.829 1.00 90.12 91 ALA A C 1
ATOM 690 O O . ALA A 1 91 ? -13.701 3.820 12.573 1.00 90.12 91 ALA A O 1
ATOM 691 N N . LEU A 1 92 ? -12.684 1.840 12.279 1.00 92.94 92 LEU A N 1
ATOM 692 C CA . LEU A 1 92 ? -12.759 1.420 13.681 1.00 92.94 92 LEU A CA 1
ATOM 693 C C . LEU A 1 92 ? -11.992 2.374 14.613 1.00 92.94 92 LEU A C 1
ATOM 695 O O . LEU A 1 92 ? -12.481 2.707 15.690 1.00 92.94 92 LEU A O 1
ATOM 699 N N . LEU A 1 93 ? -10.823 2.875 14.199 1.00 87.12 93 LEU A N 1
ATOM 700 C CA . LEU A 1 93 ? -10.069 3.879 14.962 1.00 87.12 93 LEU A CA 1
ATOM 701 C C . LEU A 1 93 ? -10.824 5.203 15.097 1.00 87.12 93 LEU A C 1
ATOM 703 O O . LEU A 1 93 ? -10.810 5.796 16.174 1.00 87.12 93 LEU A O 1
ATOM 707 N N . ALA A 1 94 ? -11.505 5.652 14.040 1.00 88.12 94 ALA A N 1
ATOM 708 C CA . ALA A 1 94 ? -12.332 6.857 14.090 1.00 88.12 94 ALA A CA 1
ATOM 709 C C . ALA A 1 94 ? -13.503 6.723 15.084 1.00 88.12 94 ALA A C 1
ATOM 711 O O . ALA A 1 94 ? -13.955 7.718 15.645 1.00 88.12 94 ALA A O 1
ATOM 712 N N . GLU A 1 95 ? -13.950 5.493 15.344 1.00 94.00 95 GLU A N 1
ATOM 713 C CA . GLU A 1 95 ? -14.963 5.152 16.349 1.00 94.00 95 GLU A CA 1
ATOM 714 C C . GLU A 1 95 ? -14.369 4.865 17.745 1.00 94.00 95 GLU A C 1
ATOM 716 O O . GLU A 1 95 ? -15.098 4.498 18.667 1.00 94.00 95 GLU A O 1
ATOM 721 N N . GLY A 1 96 ? -13.050 5.006 17.929 1.00 92.12 96 GLY A N 1
ATOM 722 C CA . GLY A 1 96 ? -12.353 4.706 19.187 1.00 92.12 96 GLY A CA 1
ATOM 723 C C . GLY A 1 96 ? -12.159 3.210 19.468 1.00 92.12 96 GLY A C 1
ATOM 724 O O . GLY A 1 96 ? -11.687 2.834 20.542 1.00 92.12 96 GLY A O 1
ATOM 725 N N . GLN A 1 97 ? -12.481 2.334 18.515 1.00 95.56 97 GLN A N 1
ATOM 726 C CA . GLN A 1 97 ? -12.402 0.877 18.650 1.00 95.56 97 GLN A CA 1
ATOM 727 C C . GLN A 1 97 ? -10.992 0.353 18.328 1.00 95.56 97 GLN A C 1
ATOM 729 O O . GLN A 1 97 ? -10.786 -0.450 17.416 1.00 95.56 97 GLN A O 1
ATOM 734 N N . VAL A 1 98 ? -9.997 0.795 19.102 1.00 94.06 98 VAL A N 1
ATOM 735 C CA . VAL A 1 98 ? -8.568 0.507 18.858 1.00 94.06 98 VAL A CA 1
ATOM 736 C C . VAL A 1 98 ? -8.263 -0.997 18.822 1.00 94.06 98 VAL A C 1
ATOM 738 O O . VAL A 1 98 ? -7.559 -1.474 17.930 1.00 94.06 98 VAL A O 1
ATOM 741 N N . ALA A 1 99 ? -8.833 -1.772 19.748 1.00 94.19 99 ALA A N 1
ATOM 742 C CA . ALA A 1 99 ? -8.618 -3.219 19.807 1.00 94.19 99 ALA A CA 1
ATOM 743 C C . ALA A 1 99 ? -9.190 -3.957 18.581 1.00 94.19 99 ALA A C 1
ATOM 745 O O . ALA A 1 99 ? -8.586 -4.917 18.097 1.00 94.19 99 ALA A O 1
ATOM 746 N N . GLU A 1 100 ? -10.333 -3.504 18.059 1.00 95.75 100 GLU A N 1
ATOM 747 C CA . GLU A 1 100 ? -10.970 -4.114 16.888 1.00 95.75 100 GLU A CA 1
ATOM 748 C C . GLU A 1 100 ? -10.221 -3.756 15.597 1.00 95.75 100 GLU A C 1
ATOM 750 O O . GLU A 1 100 ? -10.053 -4.604 14.715 1.00 95.75 100 GLU A O 1
ATOM 755 N N . ALA A 1 101 ? -9.683 -2.534 15.513 1.00 93.94 101 ALA A N 1
ATOM 756 C CA . ALA A 1 101 ? -8.813 -2.116 14.417 1.00 93.94 101 ALA A CA 1
ATOM 757 C C . ALA A 1 101 ? -7.566 -3.012 14.317 1.00 93.94 101 ALA A C 1
ATOM 759 O O . ALA A 1 101 ? -7.283 -3.584 13.260 1.00 93.94 101 ALA A O 1
ATOM 760 N N . ALA A 1 102 ? -6.870 -3.224 15.440 1.00 95.19 102 ALA A N 1
ATOM 761 C CA . ALA A 1 102 ? -5.709 -4.112 15.494 1.00 95.19 102 ALA A CA 1
ATOM 762 C C . ALA A 1 102 ? -6.078 -5.573 15.167 1.00 95.19 102 ALA A C 1
ATOM 764 O O . ALA A 1 102 ? -5.339 -6.267 14.462 1.00 95.19 102 ALA A O 1
ATOM 765 N N . ARG A 1 103 ? -7.240 -6.056 15.633 1.00 96.69 103 ARG A N 1
ATOM 766 C CA . ARG A 1 103 ? -7.727 -7.410 15.319 1.00 96.69 103 ARG A CA 1
ATOM 767 C C . ARG A 1 103 ? -8.006 -7.591 13.828 1.00 96.69 103 ARG A C 1
ATOM 769 O O . ARG A 1 103 ? -7.653 -8.633 13.276 1.00 96.69 103 ARG A O 1
ATOM 776 N N . THR A 1 104 ? -8.598 -6.594 13.177 1.00 97.50 104 THR A N 1
ATOM 777 C CA . THR A 1 104 ? -8.886 -6.611 11.734 1.00 97.50 104 THR A CA 1
ATOM 778 C C . THR A 1 104 ? -7.607 -6.820 10.921 1.00 97.50 104 THR A C 1
ATOM 780 O O . THR A 1 104 ? -7.537 -7.719 10.080 1.00 97.50 104 THR A O 1
ATOM 783 N N . LEU A 1 105 ? -6.554 -6.063 11.237 1.00 97.06 105 LEU A N 1
ATOM 784 C CA . LEU A 1 105 ? -5.252 -6.166 10.573 1.00 97.06 105 LEU A CA 1
ATOM 785 C C . LEU A 1 105 ? -4.554 -7.506 10.850 1.00 97.06 105 LEU A C 1
ATOM 787 O O . LEU A 1 105 ? -4.046 -8.144 9.927 1.00 97.06 105 LEU A O 1
ATOM 791 N N . ASN A 1 106 ? -4.582 -7.986 12.096 1.00 97.44 106 ASN A N 1
ATOM 792 C CA . ASN A 1 106 ? -4.021 -9.296 12.442 1.00 97.44 106 ASN A CA 1
ATOM 793 C C . ASN A 1 106 ? -4.768 -10.457 11.763 1.00 97.44 106 ASN A C 1
ATOM 795 O O . ASN A 1 106 ? -4.143 -11.439 11.367 1.00 97.44 106 ASN A O 1
ATOM 799 N N . SER A 1 107 ? -6.085 -10.335 11.575 1.00 97.50 107 SER A N 1
ATOM 800 C CA . SER A 1 107 ? -6.896 -11.337 10.869 1.00 97.50 107 SER A CA 1
ATOM 801 C C . SER A 1 107 ? -6.543 -11.399 9.383 1.00 97.50 107 SER A C 1
ATOM 803 O O . SER A 1 107 ? -6.399 -12.486 8.819 1.00 97.50 107 SER A O 1
ATOM 805 N N . PHE A 1 108 ? -6.318 -10.245 8.749 1.00 97.56 108 PHE A N 1
ATOM 806 C CA . PHE A 1 108 ? -5.751 -10.201 7.402 1.00 97.56 108 PHE A CA 1
ATOM 807 C C . PHE A 1 108 ? -4.368 -10.875 7.363 1.00 97.56 108 PHE A C 1
ATOM 809 O O . PHE A 1 108 ? -4.136 -11.771 6.554 1.00 97.56 108 PHE A O 1
ATOM 816 N N . ALA A 1 109 ? -3.471 -10.522 8.289 1.00 96.44 109 ALA A N 1
ATOM 817 C CA . ALA A 1 109 ? -2.119 -11.080 8.338 1.00 96.44 109 ALA A CA 1
ATOM 818 C C . ALA A 1 109 ? -2.078 -12.604 8.561 1.00 96.44 109 ALA A C 1
ATOM 820 O O . ALA A 1 109 ? -1.082 -13.241 8.221 1.00 96.44 109 ALA A O 1
ATOM 821 N N . ALA A 1 110 ? -3.119 -13.180 9.167 1.00 96.81 110 ALA A N 1
ATOM 822 C CA . ALA A 1 110 ? -3.259 -14.620 9.377 1.00 96.81 110 ALA A CA 1
ATOM 823 C C . ALA A 1 110 ? -3.917 -15.352 8.193 1.00 96.81 110 ALA A C 1
ATOM 825 O O . ALA A 1 110 ? -3.718 -16.554 8.037 1.00 96.81 110 ALA A O 1
ATOM 826 N N . SER A 1 111 ? -4.709 -14.651 7.378 1.00 95.62 111 SER A N 1
ATOM 827 C CA . SER A 1 111 ? -5.456 -15.242 6.256 1.00 95.62 111 SER A CA 1
ATOM 828 C C . SER A 1 111 ? -4.729 -15.145 4.916 1.00 95.62 111 SER A C 1
ATOM 830 O O . SER A 1 111 ? -5.045 -15.895 3.993 1.00 95.62 111 SER A O 1
ATOM 832 N N . THR A 1 112 ? -3.747 -14.252 4.800 1.00 94.75 112 THR A N 1
ATOM 833 C CA . THR A 1 112 ? -2.975 -14.077 3.572 1.00 94.75 112 THR A CA 1
ATOM 834 C C . THR A 1 112 ? -1.765 -15.011 3.482 1.00 94.75 112 THR A C 1
ATOM 836 O O . THR A 1 112 ? -1.155 -15.375 4.487 1.00 94.75 112 THR A O 1
ATOM 839 N N . ARG A 1 113 ? -1.390 -15.374 2.250 1.00 93.38 113 ARG A N 1
ATOM 840 C CA . ARG A 1 113 ? -0.130 -16.072 1.933 1.00 93.38 113 ARG A CA 1
ATOM 841 C C . ARG A 1 113 ? 1.026 -15.119 1.617 1.00 93.38 113 ARG A C 1
ATOM 843 O O . ARG A 1 113 ? 2.159 -15.572 1.502 1.00 93.38 113 ARG A O 1
ATOM 850 N N . SER A 1 114 ? 0.742 -13.827 1.466 1.00 94.31 114 SER A N 1
ATOM 851 C CA . SER A 1 114 ? 1.753 -12.789 1.253 1.00 94.31 114 SER A CA 1
ATOM 852 C C . SER A 1 114 ? 2.634 -12.624 2.492 1.00 94.31 114 SER A C 1
ATOM 854 O O . SER A 1 114 ? 2.127 -12.554 3.615 1.00 94.31 114 SER A O 1
ATOM 856 N N . THR A 1 115 ? 3.949 -12.502 2.296 1.00 93.44 115 THR A N 1
ATOM 857 C CA . THR A 1 115 ? 4.884 -12.242 3.396 1.00 93.44 115 THR A CA 1
ATOM 858 C C . THR A 1 115 ? 4.953 -10.748 3.688 1.00 93.44 115 THR A C 1
ATOM 860 O O . THR A 1 115 ? 4.842 -10.342 4.852 1.00 93.44 115 THR A O 1
ATOM 863 N N . PHE A 1 116 ? 5.086 -9.924 2.644 1.00 92.25 116 PHE A N 1
ATOM 864 C CA . PHE A 1 116 ? 5.192 -8.473 2.772 1.00 92.25 116 PHE A CA 1
ATOM 865 C C . PHE A 1 116 ? 3.936 -7.861 3.406 1.00 92.25 116 PHE A C 1
ATOM 867 O O . PHE A 1 116 ? 4.026 -7.215 4.453 1.00 92.25 116 PHE A O 1
ATOM 874 N N . PHE A 1 117 ? 2.752 -8.090 2.828 1.00 92.00 117 PHE A N 1
ATOM 875 C CA . PHE A 1 117 ? 1.515 -7.469 3.306 1.00 92.00 117 PHE A CA 1
ATOM 876 C C . PHE A 1 117 ? 1.110 -7.991 4.688 1.00 92.00 117 PHE A C 1
ATOM 878 O O . PHE A 1 117 ? 0.626 -7.212 5.511 1.00 92.00 117 PHE A O 1
ATOM 885 N N . ALA A 1 118 ? 1.371 -9.266 5.005 1.00 95.12 118 ALA A N 1
ATOM 886 C CA . ALA A 1 118 ? 1.183 -9.774 6.366 1.00 95.12 118 ALA A CA 1
ATOM 887 C C . ALA A 1 118 ? 2.085 -9.053 7.379 1.00 95.12 118 ALA A C 1
ATOM 889 O O . ALA A 1 118 ? 1.639 -8.714 8.476 1.00 95.12 118 ALA A O 1
ATOM 890 N N . ARG A 1 119 ? 3.352 -8.796 7.026 1.00 96.06 119 ARG A N 1
ATOM 891 C CA . ARG A 1 119 ? 4.294 -8.055 7.877 1.00 96.06 119 ARG A CA 1
ATOM 892 C C . ARG A 1 119 ? 3.850 -6.605 8.076 1.00 96.06 119 ARG A C 1
ATOM 894 O O . ARG A 1 119 ? 3.832 -6.148 9.216 1.00 96.06 119 ARG A O 1
ATOM 901 N N . CYS A 1 120 ? 3.431 -5.918 7.013 1.00 93.69 120 CYS A N 1
ATOM 902 C CA . CYS A 1 120 ? 2.887 -4.560 7.098 1.00 93.69 120 CYS A CA 1
ATOM 903 C C . CYS A 1 120 ? 1.630 -4.494 7.974 1.00 93.69 120 CYS A C 1
ATOM 905 O O . CYS A 1 120 ? 1.543 -3.634 8.844 1.00 93.69 120 CYS A O 1
ATOM 907 N N . ALA A 1 121 ? 0.688 -5.427 7.811 1.00 94.00 121 ALA A N 1
ATOM 908 C CA . ALA A 1 121 ? -0.519 -5.472 8.633 1.00 94.00 121 ALA A CA 1
ATOM 909 C C . ALA A 1 121 ? -0.217 -5.692 10.124 1.00 94.00 121 ALA A C 1
ATOM 911 O O . ALA A 1 121 ? -0.820 -5.039 10.971 1.00 94.00 121 ALA A O 1
ATOM 912 N N . ARG A 1 122 ? 0.753 -6.556 10.460 1.00 96.06 122 ARG A N 1
ATOM 913 C CA . ARG A 1 122 ? 1.195 -6.748 11.855 1.00 96.06 122 ARG A CA 1
ATOM 914 C C . ARG A 1 122 ? 1.858 -5.497 12.431 1.00 96.06 122 ARG A C 1
ATOM 916 O O . ARG A 1 122 ? 1.596 -5.161 13.581 1.00 96.06 122 ARG A O 1
ATOM 923 N N . ALA A 1 123 ? 2.706 -4.824 11.653 1.00 92.25 123 ALA A N 1
ATOM 924 C CA . ALA A 1 123 ? 3.363 -3.591 12.085 1.00 92.25 123 ALA A CA 1
ATOM 925 C C . ALA A 1 123 ? 2.340 -2.476 12.361 1.00 92.25 123 ALA A C 1
ATOM 927 O O . ALA A 1 123 ? 2.397 -1.839 13.411 1.00 92.25 123 ALA A O 1
ATOM 928 N N . GLU A 1 124 ? 1.364 -2.308 11.467 1.00 90.94 124 GLU A N 1
ATOM 929 C CA . GLU A 1 124 ? 0.278 -1.341 11.633 1.00 90.94 124 GLU A CA 1
ATOM 930 C C . GLU A 1 124 ? -0.563 -1.666 12.879 1.00 90.94 124 GLU A C 1
ATOM 932 O O . GLU A 1 124 ? -0.762 -0.808 13.738 1.00 90.94 124 GLU A O 1
ATOM 937 N N . ALA A 1 125 ? -0.951 -2.935 13.059 1.00 91.81 125 ALA A N 1
ATOM 938 C CA . ALA A 1 125 ? -1.687 -3.388 14.240 1.00 91.81 125 ALA A CA 1
ATOM 939 C C . ALA A 1 125 ? -0.930 -3.109 15.549 1.00 91.81 125 ALA A C 1
ATOM 941 O O . ALA A 1 125 ? -1.526 -2.661 16.527 1.00 91.81 125 ALA A O 1
ATOM 942 N N . ALA A 1 126 ? 0.385 -3.352 15.567 1.00 90.62 126 ALA A N 1
ATOM 943 C CA . ALA A 1 126 ? 1.230 -3.089 16.728 1.00 90.62 126 ALA A CA 1
ATOM 944 C C . ALA A 1 126 ? 1.326 -1.590 17.050 1.00 90.62 126 ALA A C 1
ATOM 946 O O . ALA A 1 126 ? 1.352 -1.223 18.226 1.00 90.62 126 ALA A O 1
ATOM 947 N N . SER A 1 127 ? 1.320 -0.724 16.030 1.00 86.88 127 SER A N 1
ATOM 948 C CA . SER A 1 127 ? 1.353 0.731 16.216 1.00 86.88 127 SER A CA 1
ATOM 949 C C . SER A 1 127 ? 0.146 1.241 17.013 1.00 86.88 127 SER A C 1
ATOM 951 O O . SER A 1 127 ? 0.280 2.167 17.805 1.00 86.88 127 SER A O 1
ATOM 953 N N . HIS A 1 128 ? -1.012 0.587 16.881 1.00 80.88 128 HIS A N 1
ATOM 954 C CA . HIS A 1 128 ? -2.235 0.929 17.609 1.00 80.88 128 HIS A CA 1
ATOM 955 C C . HIS A 1 128 ? -2.233 0.439 19.064 1.00 80.88 128 HIS A C 1
ATOM 957 O O . HIS A 1 128 ? -2.926 1.004 19.903 1.00 80.88 128 HIS A O 1
ATOM 963 N N . CYS A 1 129 ? -1.452 -0.597 19.382 1.00 71.75 129 CYS A N 1
ATOM 964 C CA . CYS A 1 129 ? -1.309 -1.112 20.747 1.00 71.75 129 CYS A CA 1
ATOM 965 C C . CYS A 1 129 ? -0.226 -0.381 21.560 1.00 71.75 129 CYS A C 1
ATOM 967 O O . CYS A 1 129 ? -0.218 -0.491 22.782 1.00 71.75 129 CYS A O 1
ATOM 969 N N . GLY A 1 130 ? 0.691 0.334 20.897 1.00 56.34 130 GLY A N 1
ATOM 970 C CA . GLY A 1 130 ? 1.814 1.046 21.521 1.00 56.34 130 GLY A CA 1
ATOM 971 C C . GLY A 1 130 ? 1.536 2.503 21.905 1.00 56.34 130 GLY A C 1
ATOM 972 O O . GLY A 1 130 ? 2.437 3.170 22.406 1.00 56.34 130 GLY A O 1
ATOM 973 N N . VAL A 1 131 ? 0.319 3.006 21.672 1.00 47.47 131 VAL A N 1
ATOM 974 C CA . VAL A 1 131 ? -0.116 4.327 22.145 1.00 47.47 131 VAL A CA 1
ATOM 975 C C . VAL A 1 131 ? -0.794 4.130 23.502 1.00 47.47 131 VAL A C 1
ATOM 977 O O . VAL A 1 131 ? -1.989 3.858 23.586 1.00 47.47 131 VAL A O 1
ATOM 980 N N . SER A 1 132 ? -0.007 4.174 24.572 1.00 35.50 132 SER A N 1
ATOM 981 C CA . SER A 1 132 ? -0.474 4.248 25.963 1.00 35.50 132 SER A CA 1
ATOM 982 C C . SER A 1 132 ? 0.309 5.320 26.695 1.00 35.50 132 SER A C 1
ATOM 984 O O . SER A 1 132 ? 1.541 5.376 26.484 1.00 35.50 132 SER A O 1
#

pLDDT: mean 78.32, std 15.62, range [35.47, 97.56]

Sequence (132 aa):
MNQPDTLEELDRLLGSACADLNVAAGKASIVGHDSSRQFKRVLADALVRVWDARDIIHAQRPDLKPEFAQEAEADPTVCAAYFAAVKAAHALLAEGQVAEAARTLNSFAASTRSTFFARCARAEAASHCGVS